Protein AF-A0A6B3G117-F1 (afdb_monomer_lite)

Sequence (56 aa):
MAKATDQNGTPVPQRLLAAATRLFAERGYDRTSVQEIVEAAGVTKGALYHYFGSKE

pLDDT: mean 85.74, std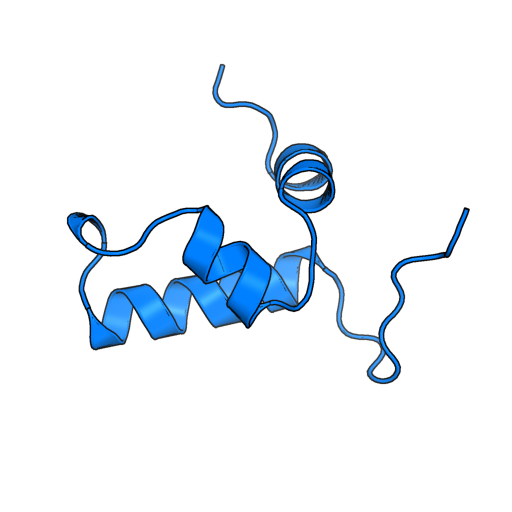 17.83, range [39.28, 98.31]

Radius of gyration: 11.49 Å; chains: 1; bounding box: 32×17×30 Å

Foldseek 3Di:
DDDPDDPPNDDLVRLLVVLQVVCCVVPNDVRDDPVSSCVSSVHDPVVVCVVVNDDD

Secondary structure (DSSP, 8-state):
------TT---HHHHHHHHHHHHHHHH-STT--HHHHHHHTT--HHHHHHHH----

Structure (mmCIF, N/CA/C/O backbone):
data_AF-A0A6B3G117-F1
#
_entry.id   AF-A0A6B3G117-F1
#
loop_
_atom_site.group_PDB
_atom_site.id
_atom_site.type_symbol
_atom_site.label_atom_id
_atom_site.label_alt_id
_atom_site.label_comp_id
_atom_site.label_asym_id
_atom_site.label_entity_id
_atom_site.label_seq_id
_atom_site.pdbx_PDB_ins_code
_atom_site.Cartn_x
_atom_site.Cartn_y
_atom_site.Cartn_z
_atom_site.occupancy
_atom_site.B_iso_or_equiv
_atom_site.auth_seq_id
_atom_site.auth_comp_id
_atom_site.auth_asym_id
_atom_site.auth_atom_id
_atom_site.pdbx_PDB_model_num
ATOM 1 N N . MET A 1 1 ? -13.943 9.106 16.781 1.00 39.28 1 MET A N 1
ATOM 2 C CA . MET A 1 1 ? -12.785 8.564 16.036 1.00 39.28 1 MET A CA 1
ATOM 3 C C . MET A 1 1 ? -13.142 7.141 15.640 1.00 39.28 1 MET A C 1
ATOM 5 O O . MET A 1 1 ? -13.274 6.293 16.511 1.00 39.28 1 MET A O 1
ATOM 9 N N . ALA A 1 2 ? -13.516 6.940 14.375 1.00 42.47 2 ALA A N 1
ATOM 10 C CA . ALA A 1 2 ? -14.239 5.752 13.930 1.00 42.47 2 ALA A CA 1
ATOM 11 C C . ALA A 1 2 ? -13.304 4.542 13.803 1.00 42.47 2 ALA A C 1
ATOM 13 O O . ALA A 1 2 ? -12.305 4.577 13.089 1.00 42.47 2 ALA A O 1
ATOM 14 N N . LYS A 1 3 ? -13.653 3.481 14.528 1.00 45.59 3 LYS A N 1
ATOM 15 C CA . LYS A 1 3 ? -13.029 2.161 14.503 1.00 45.59 3 LYS A CA 1
ATOM 16 C C . LYS A 1 3 ? -13.075 1.626 13.065 1.00 45.59 3 LYS A C 1
ATOM 18 O O . LYS A 1 3 ? -14.156 1.360 12.549 1.00 45.59 3 LYS A O 1
ATOM 23 N N . ALA A 1 4 ? -11.919 1.505 12.412 1.00 54.59 4 ALA A N 1
ATOM 24 C CA . ALA A 1 4 ? -11.788 0.991 11.047 1.00 54.59 4 ALA A CA 1
ATOM 25 C C . ALA A 1 4 ? -11.942 -0.542 11.009 1.00 54.59 4 ALA A C 1
ATOM 27 O O . ALA A 1 4 ? -11.026 -1.272 10.644 1.00 54.59 4 ALA A O 1
ATOM 28 N N . THR A 1 5 ? -13.101 -1.031 11.431 1.00 50.81 5 THR A N 1
ATOM 29 C CA . THR A 1 5 ? -13.587 -2.370 11.103 1.00 50.81 5 THR A CA 1
ATOM 30 C C . THR A 1 5 ? -14.640 -2.176 10.029 1.00 50.81 5 THR A C 1
ATOM 32 O O . THR A 1 5 ? -15.731 -1.680 10.309 1.00 50.81 5 THR A O 1
ATOM 35 N N . ASP A 1 6 ? -14.277 -2.490 8.791 1.00 54.94 6 ASP A N 1
ATOM 36 C CA . ASP A 1 6 ? -15.252 -2.694 7.732 1.00 54.94 6 ASP A CA 1
ATOM 37 C C . ASP A 1 6 ? -16.193 -3.850 8.106 1.00 54.94 6 ASP A C 1
ATOM 39 O O . ASP A 1 6 ? -15.914 -4.666 8.988 1.00 54.94 6 ASP A O 1
ATOM 43 N N . GLN A 1 7 ? -17.346 -3.913 7.446 1.00 55.12 7 GLN A N 1
ATOM 44 C CA . GLN A 1 7 ? -18.440 -4.828 7.789 1.00 55.12 7 GLN A CA 1
ATOM 45 C C . GLN A 1 7 ? -18.139 -6.319 7.517 1.00 55.12 7 GLN A C 1
ATOM 47 O O . GLN A 1 7 ? -19.026 -7.151 7.664 1.00 55.12 7 GLN A O 1
ATOM 52 N N . ASN A 1 8 ? -16.891 -6.666 7.172 1.00 58.97 8 ASN A N 1
ATOM 53 C CA . ASN A 1 8 ? -16.461 -8.007 6.766 1.00 58.97 8 ASN A CA 1
ATOM 54 C C . ASN A 1 8 ? -15.406 -8.652 7.688 1.00 58.97 8 ASN A C 1
ATOM 56 O O . ASN A 1 8 ? -14.867 -9.706 7.353 1.00 58.97 8 ASN A O 1
ATOM 60 N N . GLY A 1 9 ? -15.063 -8.031 8.825 1.00 76.62 9 GLY A N 1
ATOM 61 C CA . GLY A 1 9 ? -14.166 -8.610 9.842 1.00 76.62 9 GLY A CA 1
ATOM 62 C C . GLY A 1 9 ? -12.736 -8.921 9.370 1.00 76.62 9 GLY A C 1
ATOM 63 O O . GLY A 1 9 ? -11.965 -9.522 10.115 1.00 76.62 9 GLY A O 1
ATOM 64 N N . THR A 1 10 ? -12.366 -8.529 8.148 1.00 83.75 10 THR A N 1
ATOM 65 C CA . THR A 1 10 ? -11.069 -8.863 7.561 1.00 83.75 10 THR A CA 1
ATOM 66 C C . THR A 1 10 ? -10.021 -7.864 8.057 1.00 83.75 10 THR A C 1
ATOM 68 O O . THR A 1 10 ? -10.184 -6.655 7.855 1.00 83.75 10 THR A O 1
ATOM 71 N N . PRO A 1 11 ? -8.924 -8.319 8.690 1.00 91.62 11 PRO A N 1
ATOM 72 C CA . PRO A 1 11 ? -7.908 -7.416 9.221 1.00 91.62 11 PRO A CA 1
ATOM 73 C C . PRO A 1 11 ? -7.344 -6.471 8.150 1.00 91.62 11 PRO A C 1
ATOM 75 O O . PRO A 1 11 ? -7.094 -6.880 7.016 1.00 91.62 11 PRO A O 1
ATOM 78 N N . VAL A 1 12 ? -7.090 -5.209 8.518 1.00 93.31 12 VAL A N 1
ATOM 79 C CA . VAL A 1 12 ? -6.500 -4.189 7.623 1.00 93.31 12 VAL A CA 1
ATOM 80 C C . VAL A 1 12 ? -5.245 -4.693 6.887 1.00 93.31 12 VAL A C 1
ATOM 82 O O . VAL A 1 12 ? -5.194 -4.516 5.668 1.00 93.31 12 VAL A O 1
ATOM 85 N N . PRO A 1 13 ? -4.269 -5.361 7.542 1.00 94.31 13 PRO A N 1
ATOM 86 C CA . PRO A 1 13 ? -3.088 -5.868 6.842 1.00 94.31 13 PRO A CA 1
ATOM 87 C C . PRO A 1 13 ? -3.430 -6.844 5.714 1.00 94.31 13 PRO A C 1
ATOM 89 O O . PRO A 1 13 ? -2.838 -6.775 4.641 1.00 94.31 13 PRO A O 1
ATOM 92 N N . GLN A 1 14 ? -4.423 -7.711 5.922 1.00 95.69 14 GLN A N 1
ATOM 93 C CA . GLN A 1 14 ? -4.844 -8.694 4.926 1.00 95.69 14 GLN A CA 1
ATOM 94 C C . GLN A 1 14 ? -5.513 -8.025 3.720 1.00 95.69 14 GLN A C 1
ATOM 96 O O . GLN A 1 14 ? -5.258 -8.419 2.584 1.00 95.69 14 GLN A O 1
ATOM 101 N N . ARG A 1 15 ? -6.317 -6.979 3.949 1.00 95.44 15 ARG A N 1
ATOM 102 C CA . ARG A 1 15 ? -6.921 -6.182 2.867 1.00 95.44 15 ARG A CA 1
ATOM 103 C C . ARG A 1 15 ? -5.858 -5.462 2.038 1.00 95.44 15 ARG A C 1
ATOM 105 O O . ARG A 1 15 ? -5.918 -5.488 0.813 1.00 95.44 15 ARG A O 1
ATOM 112 N N . LEU A 1 16 ? -4.858 -4.886 2.706 1.00 96.00 16 LEU A N 1
ATOM 113 C CA . LEU A 1 16 ? -3.720 -4.227 2.062 1.00 96.00 16 LEU A CA 1
ATOM 114 C C . LEU A 1 16 ? -2.879 -5.200 1.227 1.00 96.00 16 LEU A C 1
ATOM 116 O O . LEU A 1 16 ? -2.572 -4.895 0.077 1.00 96.00 16 LEU A O 1
ATOM 120 N N . LEU A 1 17 ? -2.558 -6.380 1.767 1.00 96.50 17 LEU A N 1
ATOM 121 C CA . LEU A 1 17 ? -1.841 -7.435 1.045 1.00 96.50 17 LEU A CA 1
ATOM 122 C C . LEU A 1 17 ? -2.624 -7.914 -0.180 1.00 96.50 17 LEU A C 1
ATOM 124 O O . LEU A 1 17 ? -2.068 -7.947 -1.272 1.00 96.50 17 LEU A O 1
ATOM 128 N N . ALA A 1 18 ? -3.918 -8.213 -0.033 1.00 97.50 18 ALA A N 1
ATOM 129 C CA . ALA A 1 18 ? -4.751 -8.658 -1.149 1.00 97.50 18 ALA A CA 1
ATOM 130 C C . ALA A 1 18 ? -4.833 -7.607 -2.272 1.00 97.50 18 ALA A C 1
ATOM 132 O O . ALA A 1 18 ? -4.682 -7.944 -3.449 1.00 97.50 18 ALA A O 1
ATOM 133 N N . ALA A 1 19 ? -5.024 -6.332 -1.914 1.00 97.69 19 ALA A N 1
ATOM 134 C CA . ALA A 1 19 ? -5.045 -5.228 -2.869 1.00 97.69 19 ALA A CA 1
ATOM 135 C C . ALA A 1 19 ? -3.694 -5.059 -3.581 1.00 97.69 19 ALA A C 1
ATOM 137 O O . ALA A 1 19 ? -3.654 -4.979 -4.809 1.00 97.69 19 ALA A O 1
ATOM 138 N N . ALA A 1 20 ? -2.589 -5.062 -2.829 1.00 97.38 20 ALA A N 1
ATOM 139 C CA . ALA A 1 20 ? -1.245 -4.940 -3.382 1.00 97.38 20 ALA A CA 1
ATOM 140 C C . ALA A 1 20 ? -0.912 -6.100 -4.329 1.00 97.38 20 ALA A C 1
ATOM 142 O O . ALA A 1 20 ? -0.515 -5.860 -5.465 1.00 97.38 20 ALA A O 1
ATOM 143 N N . THR A 1 21 ? -1.142 -7.350 -3.911 1.00 98.12 21 THR A N 1
ATOM 144 C CA . THR A 1 21 ? -0.909 -8.541 -4.743 1.00 98.12 21 THR A CA 1
ATOM 145 C C . THR A 1 21 ? -1.675 -8.464 -6.058 1.00 98.12 21 THR A C 1
ATOM 147 O O . THR A 1 21 ? -1.099 -8.711 -7.117 1.00 98.12 21 THR A O 1
ATOM 150 N N . ARG A 1 22 ? -2.955 -8.083 -6.009 1.00 98.31 22 ARG A N 1
ATOM 151 C CA . ARG A 1 22 ? -3.778 -7.932 -7.209 1.00 98.31 22 ARG A CA 1
ATOM 152 C C . ARG A 1 22 ? -3.228 -6.851 -8.143 1.00 98.31 22 ARG A C 1
ATOM 154 O O . ARG A 1 22 ? -3.032 -7.115 -9.325 1.00 98.31 22 ARG A O 1
ATOM 161 N N . LEU A 1 23 ? -2.964 -5.652 -7.625 1.00 98.19 23 LEU A N 1
ATOM 162 C CA . LEU A 1 23 ? -2.494 -4.529 -8.441 1.00 98.19 23 LEU A CA 1
ATOM 163 C C . LEU A 1 23 ? -1.109 -4.799 -9.041 1.00 98.19 23 LEU A C 1
ATOM 165 O O . LEU A 1 23 ? -0.890 -4.533 -10.223 1.00 98.19 23 LEU A O 1
ATOM 169 N N . PHE A 1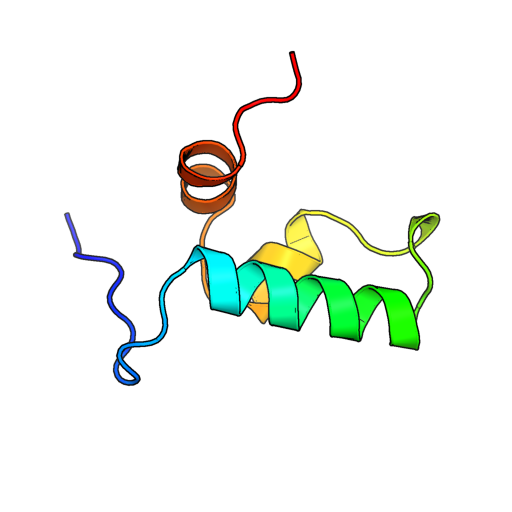 24 ? -0.210 -5.415 -8.272 1.00 98.19 24 PHE A N 1
ATOM 170 C CA . PHE A 1 24 ? 1.092 -5.843 -8.776 1.00 98.19 24 PHE A CA 1
ATOM 171 C C . PHE A 1 24 ? 0.966 -6.892 -9.883 1.00 98.19 24 PHE A C 1
ATOM 173 O O . PHE A 1 24 ? 1.702 -6.806 -10.862 1.00 98.19 24 PHE A O 1
ATOM 180 N N . ALA A 1 25 ? 0.034 -7.844 -9.779 1.00 98.06 25 ALA A N 1
ATOM 181 C CA . ALA A 1 25 ? -0.197 -8.831 -10.833 1.00 98.06 25 ALA A CA 1
ATOM 182 C C . ALA A 1 25 ? -0.778 -8.203 -12.114 1.00 98.06 25 ALA A C 1
ATOM 184 O O . ALA A 1 25 ? -0.397 -8.587 -13.216 1.00 98.06 25 ALA A O 1
ATOM 185 N N . GLU A 1 26 ? -1.675 -7.223 -11.982 1.00 97.75 26 GLU A N 1
ATOM 186 C CA . GLU A 1 26 ? -2.321 -6.564 -13.125 1.00 97.75 26 GLU A CA 1
ATOM 187 C C . GLU A 1 26 ? -1.399 -5.560 -13.836 1.00 97.75 26 GLU A C 1
ATOM 189 O O . GLU A 1 26 ? -1.454 -5.407 -15.057 1.00 97.75 26 GLU A O 1
ATOM 194 N N . ARG A 1 27 ? -0.572 -4.829 -13.078 1.00 96.00 27 ARG A N 1
ATOM 195 C CA . ARG A 1 27 ? 0.134 -3.635 -13.575 1.00 96.00 27 ARG A CA 1
ATOM 196 C C . ARG A 1 27 ? 1.647 -3.703 -13.398 1.00 96.00 27 ARG A C 1
ATOM 198 O O . ARG A 1 27 ? 2.359 -2.947 -14.057 1.00 96.00 27 ARG A O 1
ATOM 205 N N . GLY A 1 28 ? 2.159 -4.623 -12.591 1.00 96.12 28 GLY A N 1
ATOM 206 C CA . GLY A 1 28 ? 3.559 -4.663 -12.181 1.00 96.12 28 GLY A CA 1
ATOM 207 C C . GLY A 1 28 ? 3.834 -3.774 -10.966 1.00 96.12 28 GLY A C 1
ATOM 208 O O . GLY A 1 28 ? 3.086 -2.841 -10.662 1.00 96.12 28 GLY A O 1
ATOM 209 N N . TYR A 1 29 ? 4.930 -4.080 -10.272 1.00 93.62 29 TYR A N 1
ATOM 210 C CA . TYR A 1 29 ? 5.323 -3.415 -9.029 1.00 93.62 29 TYR A CA 1
ATOM 211 C C . TYR A 1 29 ? 5.588 -1.915 -9.220 1.00 93.62 29 TYR A C 1
ATOM 213 O O . TYR A 1 29 ? 4.951 -1.095 -8.565 1.00 93.62 29 TYR A O 1
ATOM 221 N N . ASP A 1 30 ? 6.438 -1.550 -10.184 1.00 96.19 30 ASP A N 1
ATOM 222 C CA . ASP A 1 30 ? 6.884 -0.159 -10.378 1.00 96.19 30 ASP A CA 1
ATOM 223 C C . ASP A 1 30 ? 5.761 0.800 -10.794 1.00 96.19 30 ASP A C 1
ATOM 225 O O . ASP A 1 30 ? 5.848 2.007 -10.578 1.00 96.19 30 ASP A O 1
ATOM 229 N N . ARG A 1 31 ? 4.690 0.267 -11.394 1.00 96.62 31 ARG A N 1
ATOM 230 C CA . ARG A 1 31 ? 3.528 1.047 -11.845 1.00 96.62 31 ARG A CA 1
ATOM 231 C C . ARG A 1 31 ? 2.403 1.114 -10.815 1.00 96.62 31 ARG A C 1
ATOM 233 O O . ARG A 1 31 ? 1.360 1.680 -11.122 1.00 96.62 31 ARG A O 1
ATOM 240 N N . THR A 1 32 ? 2.589 0.529 -9.635 1.00 97.25 32 THR A N 1
ATOM 241 C CA . THR A 1 32 ? 1.572 0.492 -8.583 1.00 97.25 32 THR A CA 1
ATOM 242 C C . THR A 1 32 ? 1.997 1.377 -7.419 1.00 97.25 32 THR A C 1
ATOM 244 O O . THR A 1 32 ? 3.005 1.131 -6.756 1.00 97.25 32 THR A O 1
ATOM 247 N N . SER A 1 33 ? 1.207 2.407 -7.136 1.00 96.56 33 SER A N 1
ATOM 248 C CA . SER A 1 33 ? 1.477 3.345 -6.050 1.00 96.56 33 SER A CA 1
ATOM 249 C C . SER A 1 33 ? 0.850 2.912 -4.721 1.00 96.56 33 SER A C 1
ATOM 251 O O . SER A 1 33 ? -0.179 2.239 -4.660 1.00 96.56 33 SER A O 1
ATOM 253 N N . VAL A 1 34 ? 1.423 3.398 -3.615 1.00 95.38 34 VAL A N 1
ATOM 254 C CA . VAL A 1 34 ? 0.838 3.238 -2.271 1.00 95.38 34 VAL A CA 1
ATOM 255 C C . VAL A 1 34 ? -0.574 3.833 -2.197 1.00 95.38 34 VAL A C 1
ATOM 257 O O . VAL A 1 34 ? -1.412 3.304 -1.476 1.00 95.38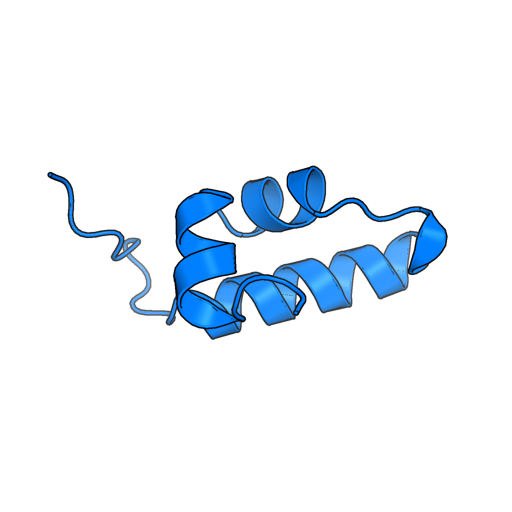 34 VAL A O 1
ATOM 260 N N . GLN A 1 35 ? -0.852 4.917 -2.933 1.00 96.62 35 GLN A N 1
ATOM 261 C CA . GLN A 1 35 ? -2.182 5.534 -2.970 1.00 96.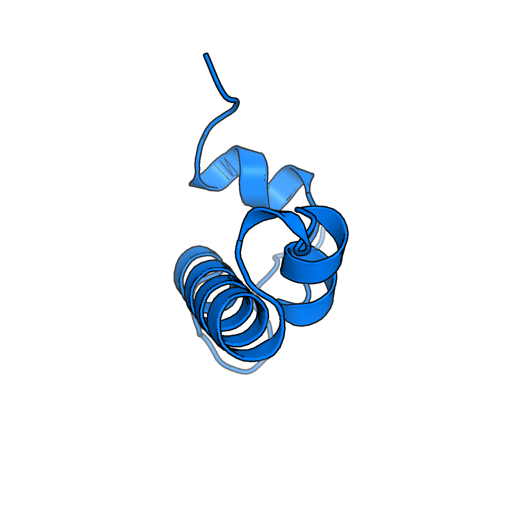62 35 GLN A CA 1
ATOM 262 C C . GLN A 1 35 ? -3.228 4.571 -3.552 1.00 96.62 35 GLN A C 1
ATOM 264 O O . GLN A 1 35 ? -4.258 4.352 -2.924 1.00 96.62 35 GLN A O 1
ATOM 269 N N . GLU A 1 36 ? -2.936 3.949 -4.695 1.00 97.56 36 GLU A N 1
ATOM 270 C CA . GLU A 1 36 ? -3.851 2.993 -5.334 1.00 97.56 36 GLU A CA 1
ATOM 271 C C . GLU A 1 36 ? -4.121 1.778 -4.437 1.00 97.56 36 GLU A C 1
ATOM 273 O O . GLU A 1 36 ? -5.252 1.304 -4.354 1.00 97.56 36 GLU A O 1
ATOM 278 N N . ILE A 1 37 ? -3.101 1.297 -3.716 1.00 96.88 37 ILE A N 1
ATOM 279 C CA . ILE A 1 37 ? -3.246 0.164 -2.792 1.00 96.88 37 ILE A CA 1
ATOM 280 C C . ILE A 1 37 ? -4.196 0.511 -1.640 1.00 96.88 37 ILE A C 1
ATOM 282 O O . ILE A 1 37 ? -5.082 -0.283 -1.320 1.00 96.88 37 ILE A O 1
ATOM 286 N N . VAL A 1 38 ? -4.030 1.676 -1.002 1.00 96.06 38 VAL A N 1
ATOM 287 C CA . VAL A 1 38 ? -4.874 2.048 0.148 1.00 96.06 38 VAL A CA 1
ATOM 288 C C . VAL A 1 38 ? -6.311 2.353 -0.271 1.00 96.06 38 VAL A C 1
ATOM 290 O O . VAL A 1 38 ? -7.237 1.993 0.453 1.00 96.06 38 VAL A O 1
ATOM 293 N N . GLU A 1 39 ? -6.505 2.931 -1.460 1.00 97.00 39 GLU A N 1
ATOM 294 C CA . GLU A 1 39 ? -7.829 3.134 -2.053 1.00 97.00 39 GLU A CA 1
ATOM 295 C C . GLU A 1 39 ? -8.520 1.797 -2.333 1.00 97.00 39 GLU A C 1
ATOM 297 O O . GLU A 1 39 ? -9.647 1.583 -1.886 1.00 97.00 39 GLU A O 1
ATOM 302 N N . ALA A 1 40 ? -7.826 0.860 -2.988 1.00 96.62 40 ALA A N 1
ATOM 303 C CA . ALA A 1 40 ? -8.360 -0.467 -3.289 1.00 96.62 40 ALA A CA 1
ATOM 304 C C . ALA A 1 40 ? -8.658 -1.295 -2.026 1.00 96.62 40 ALA A C 1
ATOM 306 O O . ALA A 1 40 ? -9.604 -2.081 -2.010 1.00 96.62 40 ALA A O 1
ATOM 307 N N . ALA A 1 41 ? -7.878 -1.112 -0.958 1.00 95.81 41 ALA A N 1
ATOM 308 C CA . ALA A 1 41 ? -8.096 -1.765 0.332 1.00 95.81 41 ALA A CA 1
ATOM 309 C C . ALA A 1 41 ? -9.140 -1.056 1.220 1.00 95.81 41 ALA A C 1
ATOM 311 O O . ALA A 1 41 ? -9.475 -1.574 2.289 1.00 95.81 41 ALA A O 1
ATOM 312 N N . GLY A 1 42 ? -9.647 0.116 0.816 1.00 95.75 42 GLY A N 1
ATOM 313 C CA . GLY A 1 42 ? -10.615 0.894 1.593 1.00 95.75 42 GLY A CA 1
ATOM 314 C C . GLY A 1 42 ? -10.057 1.392 2.930 1.00 95.75 42 GLY A C 1
ATOM 315 O O . GLY A 1 42 ? -10.752 1.352 3.949 1.00 95.75 42 GLY A O 1
ATOM 316 N N . VAL A 1 43 ? -8.788 1.807 2.956 1.00 94.38 43 VAL A N 1
ATOM 317 C CA . VAL A 1 43 ? -8.097 2.306 4.157 1.00 94.38 43 VAL A CA 1
ATOM 318 C C . VAL A 1 43 ? -7.295 3.572 3.857 1.00 94.38 43 VAL A C 1
ATOM 320 O O . VAL A 1 43 ? -7.179 4.012 2.719 1.00 94.38 43 VAL A O 1
ATOM 323 N N . THR A 1 44 ? -6.735 4.197 4.893 1.00 94.31 44 THR A N 1
ATOM 324 C CA . THR A 1 44 ? -5.888 5.388 4.745 1.00 94.31 44 THR A CA 1
ATOM 325 C C . THR A 1 44 ? -4.405 5.016 4.694 1.00 94.31 44 THR 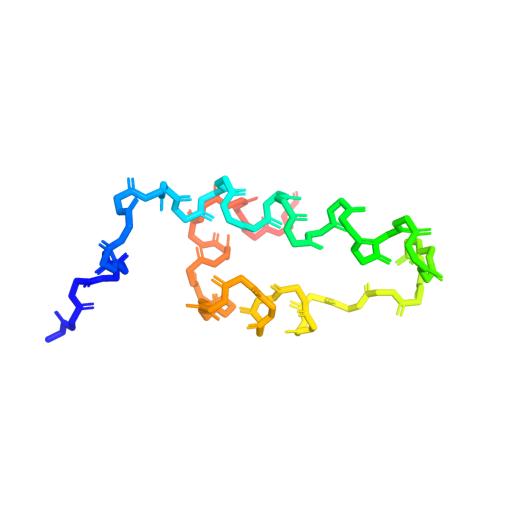A C 1
ATOM 327 O O . THR A 1 44 ? -3.989 3.985 5.225 1.00 94.31 44 THR A O 1
ATOM 330 N N . LYS A 1 45 ? -3.565 5.904 4.142 1.00 93.19 45 LYS A N 1
ATOM 331 C CA . LYS A 1 45 ? -2.098 5.772 4.241 1.00 93.19 45 LYS A CA 1
ATOM 332 C C . LYS A 1 45 ? -1.610 5.711 5.686 1.00 93.19 45 LYS A C 1
ATOM 334 O O . LYS A 1 45 ? -0.710 4.941 5.984 1.00 93.19 45 LYS A O 1
ATOM 339 N N . GLY A 1 46 ? -2.227 6.482 6.586 1.00 92.44 46 GLY A N 1
ATOM 340 C CA . GLY A 1 46 ? -1.905 6.439 8.014 1.00 92.44 46 GLY A CA 1
ATOM 341 C C . GLY A 1 46 ? -2.122 5.050 8.615 1.00 92.44 46 GLY A C 1
ATOM 342 O O . GLY A 1 46 ? -1.269 4.567 9.351 1.00 92.44 46 GLY A O 1
ATOM 343 N N . ALA A 1 47 ? -3.213 4.369 8.242 1.00 90.69 47 ALA A N 1
ATOM 344 C 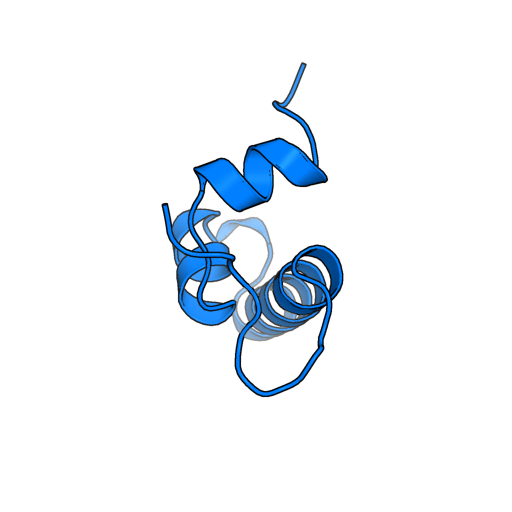CA . ALA A 1 47 ? -3.440 2.986 8.651 1.00 90.69 47 ALA A CA 1
ATOM 345 C C . ALA A 1 47 ? -2.369 2.043 8.078 1.00 90.69 47 ALA A C 1
ATOM 347 O O . ALA A 1 47 ? -1.837 1.221 8.813 1.00 90.69 47 ALA A O 1
ATOM 348 N N . LEU A 1 48 ? -1.996 2.188 6.802 1.00 92.75 48 LEU A N 1
ATOM 349 C CA . LEU A 1 48 ? -0.907 1.400 6.212 1.00 92.75 48 LEU A CA 1
ATOM 350 C C . LEU A 1 48 ? 0.409 1.580 6.980 1.00 92.75 48 LEU A C 1
ATOM 352 O O . LEU A 1 48 ? 1.007 0.583 7.380 1.00 92.75 48 LEU A O 1
ATOM 356 N N . TYR A 1 49 ? 0.833 2.823 7.226 1.00 91.12 49 TYR A N 1
ATOM 357 C CA . TYR A 1 49 ? 2.078 3.107 7.950 1.00 91.12 49 TYR A CA 1
ATOM 358 C C . TYR A 1 49 ? 2.033 2.658 9.413 1.00 91.12 49 TYR A C 1
ATOM 360 O O . TYR A 1 49 ? 3.062 2.285 9.967 1.00 91.12 49 TYR A O 1
ATOM 368 N N . HIS A 1 50 ? 0.850 2.632 10.030 1.00 90.56 50 HIS A N 1
ATOM 369 C CA . HIS A 1 50 ? 0.670 2.060 11.362 1.00 90.56 50 HIS A CA 1
ATOM 370 C C . HIS A 1 50 ? 0.955 0.548 11.399 1.00 90.56 50 HIS A C 1
ATOM 372 O O . HIS A 1 50 ? 1.533 0.072 12.371 1.00 90.56 50 HIS A O 1
ATOM 378 N N . TYR A 1 51 ? 0.574 -0.206 10.358 1.00 89.12 51 TYR A N 1
ATOM 379 C CA . TYR A 1 51 ? 0.725 -1.669 10.333 1.00 89.12 51 TYR A CA 1
ATOM 380 C C . TYR A 1 51 ? 2.040 -2.169 9.729 1.00 89.12 51 TYR A C 1
ATOM 382 O O . TYR A 1 51 ? 2.565 -3.178 10.188 1.00 89.12 51 TYR A O 1
ATOM 390 N N . PHE A 1 52 ? 2.552 -1.507 8.693 1.00 86.06 52 PHE A N 1
ATOM 391 C CA . PHE A 1 52 ? 3.736 -1.960 7.948 1.00 86.06 52 PHE A CA 1
ATOM 392 C C . PHE A 1 52 ? 4.996 -1.145 8.254 1.00 86.06 52 PHE A C 1
ATOM 394 O O . PHE A 1 52 ? 6.039 -1.381 7.649 1.00 86.06 52 PHE A O 1
ATOM 401 N N . GLY A 1 53 ? 4.901 -0.215 9.206 1.00 75.12 53 GLY A N 1
ATOM 402 C CA . GLY A 1 53 ? 5.969 0.711 9.546 1.00 75.12 53 GLY A CA 1
ATOM 403 C C . GLY A 1 53 ? 6.123 1.830 8.517 1.00 75.12 53 GLY A C 1
ATOM 404 O O . GLY A 1 53 ? 5.744 1.724 7.346 1.00 75.12 53 GLY A O 1
ATOM 405 N N . SER A 1 54 ? 6.692 2.944 8.964 1.00 66.19 54 SER A N 1
ATOM 406 C CA . SER A 1 54 ? 7.429 3.839 8.078 1.00 66.19 54 SER A CA 1
ATOM 407 C C . SER A 1 54 ? 8.661 3.094 7.554 1.00 66.19 54 SER A C 1
ATOM 409 O O . SER A 1 54 ? 9.268 2.324 8.294 1.00 66.19 54 SER A O 1
ATOM 411 N N . LYS A 1 55 ? 9.017 3.303 6.279 1.00 56.41 55 LYS A N 1
ATOM 412 C CA . LYS A 1 55 ? 10.335 2.911 5.759 1.00 56.41 55 LYS A CA 1
ATOM 413 C C . LYS A 1 55 ? 11.393 3.685 6.551 1.00 56.41 55 LYS A C 1
ATOM 415 O O . LYS A 1 55 ? 11.613 4.848 6.236 1.00 56.41 55 LYS A O 1
ATOM 420 N N . GLU A 1 56 ? 11.990 3.052 7.549 1.00 42.75 56 GLU A N 1
ATOM 421 C CA . GLU A 1 56 ? 13.345 3.357 8.017 1.00 42.75 56 GLU A CA 1
ATOM 422 C C . GLU A 1 56 ? 14.262 2.236 7.520 1.00 42.75 56 GLU A C 1
ATOM 424 O O . GLU A 1 56 ? 13.822 1.060 7.571 1.00 42.75 56 GLU A O 1
#